Protein AF-A0A1H7PDT8-F1 (afdb_monomer)

pLDDT: mean 85.14, std 8.99, range [48.53, 94.31]

Structure (mmCIF, N/CA/C/O backbone):
data_AF-A0A1H7PDT8-F1
#
_entry.id   AF-A0A1H7PDT8-F1
#
loop_
_atom_site.group_PDB
_atom_site.id
_atom_site.type_symbol
_atom_site.label_atom_id
_atom_site.label_alt_id
_atom_site.label_comp_id
_atom_site.label_asym_id
_atom_site.label_entity_id
_atom_site.label_seq_id
_atom_site.pdbx_PDB_ins_code
_atom_site.Cartn_x
_atom_site.Cartn_y
_atom_site.Cartn_z
_atom_site.occupancy
_atom_site.B_iso_or_equiv
_atom_site.auth_seq_id
_atom_site.auth_comp_id
_atom_site.auth_asym_id
_atom_site.auth_atom_id
_atom_site.pdbx_PDB_model_num
ATOM 1 N N . MET A 1 1 ? 0.588 -8.515 -8.358 1.00 72.75 1 MET A N 1
ATOM 2 C CA . MET A 1 1 ? 0.420 -7.682 -9.586 1.00 72.75 1 MET A CA 1
ATOM 3 C C . MET A 1 1 ? -0.201 -6.325 -9.232 1.00 72.75 1 MET A C 1
ATOM 5 O O . MET A 1 1 ? -0.869 -6.251 -8.206 1.00 72.75 1 MET A O 1
ATOM 9 N N . ILE A 1 2 ? -0.048 -5.279 -10.062 1.00 80.12 2 ILE A N 1
ATOM 10 C CA . ILE A 1 2 ? -0.611 -3.929 -9.797 1.00 80.12 2 ILE A CA 1
ATOM 11 C C . ILE A 1 2 ? -2.124 -3.970 -9.562 1.00 80.12 2 ILE A C 1
ATOM 13 O O . ILE A 1 2 ? -2.598 -3.432 -8.569 1.00 80.12 2 ILE A O 1
ATOM 17 N N . ARG A 1 3 ? -2.876 -4.690 -10.406 1.00 86.00 3 ARG A N 1
ATOM 18 C CA . ARG A 1 3 ? -4.341 -4.820 -10.270 1.00 86.00 3 ARG A CA 1
ATOM 19 C C . ARG A 1 3 ? -4.779 -5.388 -8.917 1.00 86.00 3 ARG A C 1
ATOM 21 O O . ARG A 1 3 ? -5.828 -5.025 -8.401 1.00 86.00 3 ARG A O 1
ATOM 28 N N . GLU A 1 4 ? -3.977 -6.278 -8.342 1.00 85.44 4 GLU A N 1
ATOM 29 C CA . GLU A 1 4 ? -4.239 -6.857 -7.023 1.00 85.44 4 GLU A CA 1
ATOM 30 C C . GLU A 1 4 ? -4.007 -5.830 -5.910 1.00 85.44 4 GLU A C 1
ATOM 32 O O . GLU A 1 4 ? -4.804 -5.749 -4.981 1.00 85.44 4 GLU A O 1
ATOM 37 N N . HIS A 1 5 ? -2.977 -4.988 -6.037 1.00 82.69 5 HIS A N 1
ATOM 38 C CA . HIS A 1 5 ? -2.725 -3.897 -5.092 1.00 82.69 5 HIS A CA 1
ATOM 39 C C . HIS A 1 5 ? -3.781 -2.785 -5.220 1.00 82.69 5 HIS A C 1
ATOM 41 O O . HIS A 1 5 ? -4.209 -2.242 -4.206 1.00 82.69 5 HIS A O 1
ATOM 47 N N . GLU A 1 6 ? -4.263 -2.489 -6.433 1.00 86.25 6 GLU A N 1
ATOM 48 C CA . GLU A 1 6 ? -5.363 -1.538 -6.666 1.00 86.25 6 GLU A CA 1
ATOM 49 C C . GLU A 1 6 ? -6.676 -2.046 -6.065 1.00 86.25 6 GLU A C 1
ATOM 51 O O . GLU A 1 6 ? -7.359 -1.299 -5.364 1.00 86.25 6 GLU A O 1
ATOM 56 N N . ARG A 1 7 ? -6.998 -3.331 -6.270 1.00 88.69 7 ARG A N 1
ATOM 57 C CA . ARG A 1 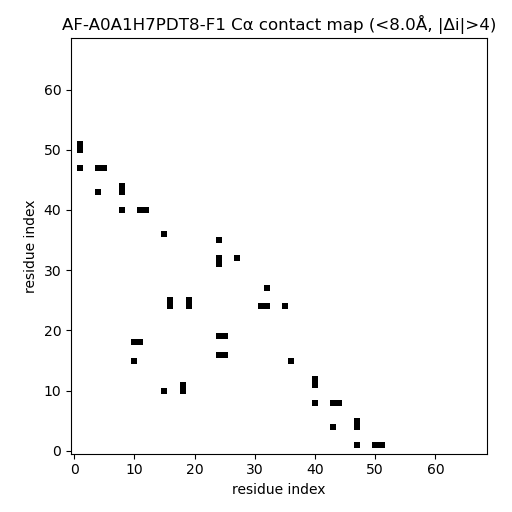7 ? -8.156 -3.975 -5.638 1.00 88.69 7 ARG A CA 1
ATOM 58 C C . ARG A 1 7 ? -8.036 -3.943 -4.117 1.00 88.69 7 ARG A C 1
ATOM 60 O O . ARG A 1 7 ? -8.961 -3.499 -3.453 1.00 88.69 7 ARG A O 1
ATOM 67 N N . LYS A 1 8 ? -6.877 -4.318 -3.572 1.00 85.62 8 LYS A N 1
ATOM 68 C CA . LYS A 1 8 ? -6.628 -4.296 -2.127 1.00 85.62 8 LYS A CA 1
ATOM 69 C C . LYS A 1 8 ? -6.770 -2.892 -1.540 1.00 85.62 8 LYS A C 1
ATOM 71 O O . LYS A 1 8 ? -7.352 -2.750 -0.474 1.00 85.62 8 LYS A O 1
ATOM 76 N N . LEU A 1 9 ? -6.292 -1.855 -2.230 1.00 87.62 9 LEU A N 1
ATOM 77 C CA . LEU A 1 9 ? -6.475 -0.467 -1.802 1.00 87.62 9 LEU A CA 1
ATOM 78 C C . LEU A 1 9 ? -7.953 -0.050 -1.829 1.00 87.62 9 LEU A C 1
ATOM 80 O O . LEU A 1 9 ? -8.415 0.603 -0.894 1.00 87.62 9 LEU A O 1
ATOM 84 N N . ALA A 1 10 ? -8.696 -0.427 -2.871 1.00 88.94 10 ALA A N 1
ATOM 85 C CA . ALA A 1 10 ? -10.124 -0.136 -2.976 1.00 88.94 10 ALA A CA 1
ATOM 86 C C . ALA A 1 10 ? -10.933 -0.837 -1.872 1.00 88.94 10 ALA A C 1
ATOM 88 O O . ALA A 1 10 ? -11.729 -0.189 -1.190 1.00 88.94 10 ALA A O 1
ATOM 89 N N . ASP A 1 11 ? -10.675 -2.125 -1.647 1.00 86.56 11 ASP A N 1
ATOM 90 C CA . ASP A 1 11 ? -11.327 -2.923 -0.608 1.00 86.56 11 ASP A CA 1
ATOM 91 C C . ASP A 1 11 ? -10.986 -2.381 0.788 1.00 86.56 11 ASP A C 1
ATOM 93 O O . ASP A 1 11 ? -11.876 -2.183 1.613 1.00 86.56 11 ASP A O 1
ATOM 97 N N . TYR A 1 12 ? -9.717 -2.033 1.029 1.00 84.38 12 TYR A N 1
ATOM 98 C CA . TYR A 1 12 ? -9.263 -1.478 2.305 1.00 84.38 12 TYR A CA 1
ATOM 99 C C . TYR A 1 12 ? -9.830 -0.083 2.596 1.00 84.38 12 TYR A C 1
ATOM 101 O O . TYR A 1 12 ? -10.107 0.236 3.747 1.00 84.38 12 TYR A O 1
ATOM 109 N N . ARG A 1 13 ? -10.034 0.759 1.574 1.00 84.69 13 ARG A N 1
ATOM 110 C CA . ARG A 1 13 ? -10.708 2.062 1.733 1.00 84.69 13 ARG A CA 1
ATOM 111 C C . ARG A 1 13 ? -12.195 1.911 2.049 1.00 84.69 13 ARG A C 1
ATOM 113 O O . ARG A 1 13 ? -12.745 2.757 2.748 1.00 84.69 13 ARG A O 1
ATOM 120 N N . LYS A 1 14 ? -12.839 0.874 1.510 1.00 88.50 14 LYS A N 1
ATOM 121 C CA . LYS A 1 14 ? -14.268 0.612 1.703 1.00 88.50 14 LYS A CA 1
ATOM 122 C C . LYS A 1 14 ? -14.554 0.005 3.073 1.00 88.50 14 LYS A C 1
ATOM 124 O O . LYS A 1 14 ? -15.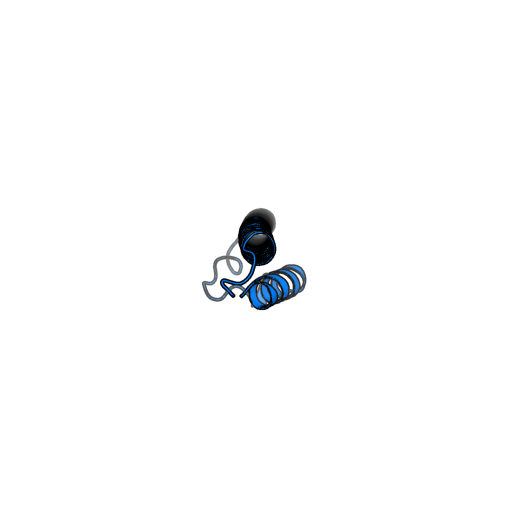526 0.400 3.707 1.00 88.50 14 LYS A O 1
ATOM 129 N N . ASP A 1 15 ? -13.725 -0.939 3.509 1.00 85.38 15 ASP A N 1
ATOM 130 C CA . ASP A 1 15 ? -13.880 -1.608 4.798 1.00 85.38 15 ASP A CA 1
ATOM 131 C C . ASP A 1 15 ? -12.513 -2.005 5.391 1.00 85.38 15 ASP A C 1
ATOM 133 O O . ASP A 1 15 ? -12.039 -3.133 5.213 1.00 85.38 15 ASP A O 1
ATOM 137 N N . PRO A 1 16 ? -11.847 -1.076 6.101 1.00 80.88 16 PRO A N 1
ATOM 138 C CA . PRO A 1 16 ? -10.527 -1.328 6.667 1.00 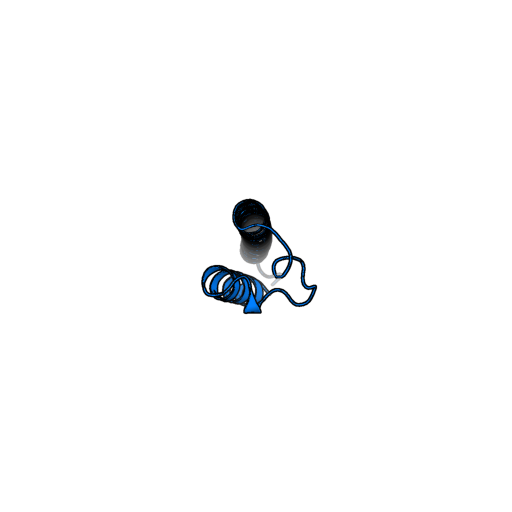80.88 16 PRO A CA 1
ATOM 139 C C . PRO A 1 16 ? -10.552 -2.394 7.768 1.00 80.88 16 PRO A C 1
ATOM 141 O O . PRO A 1 16 ? -9.562 -3.101 7.959 1.00 80.88 16 PRO A O 1
ATOM 144 N N . VAL A 1 17 ? -11.676 -2.509 8.487 1.00 77.19 17 VAL A N 1
ATOM 145 C CA . VAL A 1 17 ? -11.847 -3.423 9.625 1.00 77.19 17 VAL A CA 1
ATOM 146 C C . VAL A 1 17 ? -12.016 -4.858 9.134 1.00 77.19 17 VAL A C 1
ATOM 148 O O . VAL A 1 17 ? -11.355 -5.750 9.655 1.00 77.19 17 VAL A O 1
ATOM 151 N N . SER A 1 18 ? -12.803 -5.100 8.080 1.00 79.19 18 SER A N 1
ATOM 152 C CA . SER A 1 18 ? -12.930 -6.450 7.498 1.00 79.19 18 SER A CA 1
ATOM 153 C C . SER A 1 18 ? -11.646 -6.954 6.836 1.00 79.19 18 SER A C 1
ATOM 155 O O . SER A 1 18 ? -11.482 -8.154 6.629 1.00 79.19 18 SER A O 1
ATOM 157 N N . GLN A 1 19 ? -10.713 -6.059 6.508 1.00 77.44 19 GLN A N 1
ATOM 158 C CA . GLN A 1 19 ? -9.389 -6.417 5.994 1.00 77.44 19 GLN A CA 1
ATOM 159 C C . GLN A 1 19 ? -8.348 -6.645 7.110 1.00 77.44 19 GLN A C 1
ATOM 161 O O . GLN A 1 19 ? -7.175 -6.927 6.833 1.00 77.44 19 GLN A O 1
ATOM 166 N N . ASP A 1 20 ? -8.750 -6.544 8.379 1.00 78.62 20 ASP A N 1
ATOM 167 C CA . ASP A 1 20 ? -7.882 -6.678 9.543 1.00 78.62 20 ASP A CA 1
ATOM 168 C C . ASP A 1 20 ? -7.708 -8.126 10.017 1.00 78.62 20 ASP A C 1
ATOM 170 O O . ASP A 1 20 ? -8.082 -8.513 11.120 1.00 78.62 20 ASP A O 1
ATOM 174 N N . ASN A 1 21 ? -7.049 -8.940 9.195 1.00 77.50 21 ASN A N 1
ATOM 175 C CA . ASN A 1 21 ? -6.811 -10.358 9.503 1.00 77.50 21 ASN A CA 1
ATOM 176 C C . ASN A 1 21 ? -5.970 -10.608 10.774 1.00 77.50 21 ASN A C 1
ATOM 178 O O . ASN A 1 21 ? -5.886 -11.740 11.240 1.00 77.50 21 ASN A O 1
ATOM 182 N N . 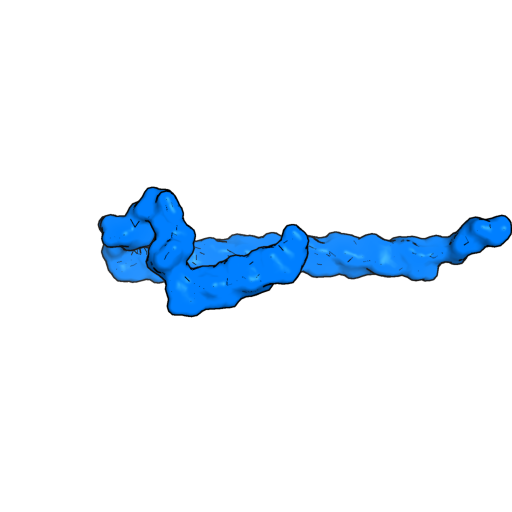LYS A 1 22 ? -5.299 -9.579 11.308 1.00 77.88 22 LYS A N 1
ATOM 183 C CA . LYS A 1 22 ? -4.415 -9.674 12.482 1.00 77.88 22 LYS A CA 1
ATOM 184 C C . LYS A 1 22 ? -5.011 -9.051 13.750 1.00 77.88 22 LYS A C 1
ATOM 186 O O . LYS A 1 22 ? -4.313 -9.011 14.756 1.00 77.88 22 LYS A O 1
ATOM 191 N N . GLY A 1 23 ? -6.248 -8.546 13.705 1.00 78.88 23 GLY A N 1
ATOM 192 C CA . GLY A 1 23 ? -6.886 -7.900 14.859 1.00 78.88 23 GLY A CA 1
ATOM 193 C C . GLY A 1 23 ? -6.213 -6.592 15.304 1.00 78.88 23 GLY A C 1
ATOM 194 O O . GLY A 1 23 ? -6.368 -6.179 16.447 1.00 78.88 23 GLY A O 1
ATOM 195 N N . LEU A 1 24 ? -5.451 -5.932 14.426 1.00 79.50 24 LEU A N 1
ATOM 196 C CA . LEU A 1 24 ? -4.741 -4.687 14.730 1.00 79.50 24 LEU A CA 1
ATOM 197 C C . LEU A 1 24 ? -5.669 -3.469 14.864 1.00 79.50 24 LEU A C 1
ATOM 199 O O . LEU A 1 24 ? -5.244 -2.448 15.395 1.00 79.50 24 LEU A O 1
ATOM 203 N N . LEU A 1 25 ? -6.905 -3.550 14.372 1.00 82.31 25 LEU A N 1
ATOM 204 C CA . LEU A 1 25 ? -7.913 -2.491 14.424 1.00 82.31 25 LEU A CA 1
ATOM 205 C C . LEU A 1 25 ? -8.990 -2.760 15.479 1.00 82.31 25 LEU A C 1
ATOM 207 O O . LEU A 1 25 ? -9.459 -1.813 16.103 1.00 82.31 25 LEU A O 1
ATOM 211 N N . LYS A 1 26 ? -9.368 -4.027 15.690 1.00 80.12 26 LYS A N 1
ATOM 212 C CA . LYS A 1 26 ? -10.545 -4.405 16.492 1.00 80.12 26 LYS A CA 1
ATOM 213 C C . LYS A 1 26 ? -10.499 -3.913 17.945 1.00 80.12 26 LYS A C 1
ATOM 215 O O . LYS A 1 26 ? -11.528 -3.491 18.461 1.00 80.12 26 LYS A O 1
ATOM 220 N N . ASP A 1 27 ? -9.320 -3.924 18.564 1.00 82.31 27 ASP A N 1
ATOM 221 C CA . ASP A 1 27 ? -9.146 -3.570 19.981 1.00 82.31 27 ASP A CA 1
ATOM 222 C C . ASP A 1 27 ? -8.557 -2.162 20.190 1.00 82.31 27 ASP A C 1
ATOM 224 O O . ASP A 1 27 ? -8.215 -1.778 21.308 1.00 82.31 27 ASP A O 1
ATOM 228 N N . GLN A 1 28 ? -8.405 -1.379 19.117 1.00 87.12 28 GLN A N 1
ATOM 229 C CA . GLN A 1 28 ? -7.786 -0.056 19.181 1.00 87.12 28 GLN A CA 1
ATOM 230 C C . GLN A 1 28 ? -8.826 1.066 19.313 1.00 87.12 28 GLN A C 1
ATOM 232 O O . GLN A 1 28 ? -9.904 0.973 18.727 1.00 87.12 28 GLN A O 1
ATOM 237 N N . PRO A 1 29 ? -8.510 2.176 20.005 1.00 91.06 29 PRO A N 1
ATOM 238 C CA . PRO A 1 29 ? -9.356 3.366 20.006 1.00 91.06 29 PRO A CA 1
ATOM 239 C C . PRO A 1 29 ? -9.562 3.939 18.589 1.00 91.06 29 PRO A C 1
ATOM 241 O O . PRO A 1 29 ? -8.664 3.809 17.749 1.00 91.06 29 PRO A O 1
ATOM 244 N N . PRO A 1 30 ? -10.675 4.647 18.310 1.00 86.38 30 PRO A N 1
ATOM 245 C CA . PRO A 1 30 ? -10.980 5.182 16.976 1.00 86.38 30 PRO A CA 1
ATOM 246 C C . PRO A 1 30 ? -9.868 6.051 16.364 1.00 86.38 30 PRO A C 1
ATOM 248 O O . PRO A 1 30 ? -9.613 5.996 15.161 1.00 86.38 30 PRO A O 1
ATOM 251 N N . GLU A 1 31 ? -9.161 6.830 17.186 1.00 89.69 31 GLU A N 1
ATOM 252 C CA . GLU A 1 31 ? -8.024 7.653 16.750 1.00 89.69 31 GLU A CA 1
ATOM 253 C C . GLU A 1 31 ? -6.832 6.811 16.266 1.00 89.69 31 GLU A C 1
ATOM 255 O O . GLU A 1 31 ? -6.194 7.135 15.261 1.00 89.69 31 GLU A O 1
ATOM 260 N N . ILE A 1 32 ? -6.559 5.695 16.945 1.00 89.25 32 ILE A N 1
ATOM 261 C CA . ILE A 1 32 ? -5.474 4.778 16.603 1.00 89.25 32 ILE A CA 1
ATOM 262 C C . ILE A 1 32 ? -5.863 3.973 15.368 1.00 89.25 32 ILE A C 1
ATOM 264 O O . ILE A 1 32 ? -5.051 3.845 14.450 1.00 89.25 32 ILE A O 1
ATOM 268 N N . GLN A 1 33 ? -7.119 3.525 15.287 1.00 87.19 33 GLN A N 1
ATOM 269 C CA . GLN A 1 33 ? -7.656 2.894 14.083 1.00 87.19 33 GLN A CA 1
ATOM 270 C C . GLN A 1 33 ? -7.460 3.796 12.863 1.00 87.19 33 GLN A C 1
ATOM 272 O O . GLN A 1 33 ? -6.892 3.360 11.862 1.00 87.19 33 GLN A O 1
ATOM 277 N N . LYS A 1 34 ? -7.830 5.080 12.963 1.00 88.38 34 LYS A N 1
ATOM 278 C CA . LYS A 1 34 ? -7.654 6.049 11.875 1.00 88.38 34 LYS A CA 1
ATOM 279 C C . LYS A 1 34 ? -6.191 6.163 11.438 1.00 88.38 34 LYS A C 1
ATOM 281 O O . LYS A 1 34 ? -5.908 6.064 10.247 1.00 88.38 34 LYS A O 1
ATOM 286 N N . ARG A 1 35 ? -5.252 6.288 12.382 1.00 90.62 35 ARG A N 1
ATOM 287 C CA . ARG A 1 35 ? -3.810 6.371 12.077 1.00 90.62 35 ARG A CA 1
ATOM 288 C C . ARG A 1 35 ? -3.278 5.107 11.398 1.00 90.62 35 ARG A C 1
ATOM 290 O O . ARG A 1 35 ? -2.497 5.208 10.454 1.00 90.62 35 ARG A O 1
ATOM 297 N N . ILE A 1 36 ? -3.701 3.927 11.852 1.00 88.38 36 ILE A N 1
ATOM 298 C CA . ILE A 1 36 ? -3.319 2.641 11.248 1.00 88.38 36 ILE A CA 1
ATOM 299 C C . ILE A 1 36 ? -3.856 2.546 9.818 1.00 88.38 36 ILE A C 1
ATOM 301 O O . ILE A 1 36 ? -3.128 2.149 8.904 1.00 88.38 36 ILE A O 1
ATOM 305 N N . VAL A 1 37 ? -5.121 2.921 9.615 1.00 88.44 37 VAL A N 1
ATOM 306 C CA . VAL A 1 37 ? -5.766 2.908 8.300 1.00 88.44 37 VAL A CA 1
ATOM 307 C C . VAL A 1 37 ? -5.061 3.862 7.340 1.00 88.44 37 VAL A C 1
ATOM 309 O O . VAL A 1 37 ? -4.675 3.441 6.252 1.00 88.44 37 VAL A O 1
ATOM 312 N N . GLU A 1 38 ? -4.818 5.106 7.752 1.00 90.56 38 GLU A N 1
ATOM 313 C CA . GLU A 1 38 ? -4.097 6.099 6.949 1.00 90.56 38 GLU A CA 1
ATOM 314 C C . GLU A 1 38 ? -2.671 5.643 6.613 1.00 90.56 38 GLU A C 1
ATOM 316 O O . GLU A 1 38 ? -2.230 5.781 5.470 1.00 90.56 38 GLU A O 1
ATOM 321 N N . GLY A 1 39 ? -1.959 5.054 7.578 1.00 91.81 39 GLY A N 1
ATOM 322 C CA . GLY A 1 39 ? -0.621 4.505 7.366 1.00 91.81 39 GLY A CA 1
ATOM 323 C C . GLY A 1 39 ? -0.606 3.394 6.315 1.00 91.81 39 GLY A C 1
ATOM 324 O O . GLY A 1 39 ? 0.199 3.434 5.385 1.00 91.81 39 GLY A O 1
ATOM 325 N N . ARG A 1 40 ? -1.541 2.440 6.409 1.00 89.56 40 ARG A N 1
ATOM 326 C CA . ARG A 1 40 ? -1.677 1.350 5.428 1.00 89.56 40 ARG A CA 1
ATOM 327 C C . ARG A 1 40 ? -2.068 1.854 4.043 1.00 89.56 40 ARG A C 1
ATOM 329 O O . ARG A 1 40 ? -1.523 1.363 3.060 1.00 89.56 40 ARG A O 1
ATOM 336 N N . ILE A 1 41 ? -2.965 2.838 3.953 1.00 89.25 41 ILE A N 1
ATOM 337 C CA . ILE A 1 41 ? -3.330 3.466 2.674 1.00 89.25 41 ILE A CA 1
ATOM 338 C C . ILE A 1 41 ? -2.092 4.083 2.018 1.00 89.25 41 ILE A C 1
ATOM 340 O O . ILE A 1 41 ? -1.802 3.760 0.868 1.00 89.25 41 ILE A O 1
ATOM 344 N N . ARG A 1 42 ? -1.316 4.888 2.758 1.00 91.62 42 ARG A N 1
ATOM 345 C CA . ARG A 1 42 ? -0.085 5.508 2.237 1.00 91.62 42 ARG A CA 1
ATOM 346 C C . ARG A 1 42 ? 0.940 4.475 1.780 1.00 91.62 42 ARG A C 1
ATOM 348 O O . ARG A 1 42 ? 1.608 4.669 0.767 1.00 91.62 42 ARG A O 1
ATOM 355 N N . GLU A 1 43 ? 1.084 3.378 2.519 1.00 90.62 43 GLU A N 1
ATOM 356 C CA . GLU A 1 43 ? 2.006 2.306 2.146 1.00 90.62 43 GLU A CA 1
ATOM 357 C C . GLU A 1 43 ? 1.572 1.610 0.848 1.00 90.62 43 GLU A C 1
ATOM 359 O O . GLU A 1 43 ? 2.392 1.430 -0.055 1.00 90.62 43 GLU A O 1
ATOM 364 N N . LEU A 1 44 ? 0.282 1.280 0.717 1.00 87.94 44 LEU A N 1
ATOM 365 C CA . LEU A 1 44 ? -0.282 0.688 -0.499 1.00 87.94 44 LEU A CA 1
ATOM 366 C C . LEU A 1 44 ? -0.145 1.624 -1.709 1.00 87.94 44 LEU A C 1
ATOM 368 O O . LEU A 1 44 ? 0.224 1.173 -2.792 1.00 87.94 44 LEU A O 1
ATOM 372 N N . GLU A 1 45 ? -0.385 2.923 -1.528 1.00 90.88 45 GLU A N 1
ATOM 373 C CA . GLU A 1 45 ? -0.189 3.940 -2.569 1.00 90.88 45 GLU A CA 1
ATOM 374 C C . GLU A 1 45 ? 1.274 4.016 -3.018 1.00 90.88 45 GLU A C 1
ATOM 376 O O . GLU A 1 45 ? 1.554 3.978 -4.216 1.00 90.88 45 GLU A O 1
ATOM 381 N N . LYS A 1 46 ? 2.219 4.028 -2.071 1.00 92.56 46 LYS A N 1
ATOM 382 C CA . LYS A 1 46 ? 3.657 4.037 -2.373 1.00 92.56 46 LYS A CA 1
ATOM 383 C C . LYS A 1 46 ? 4.097 2.778 -3.124 1.00 92.56 46 LYS A C 1
ATOM 385 O O . LYS A 1 46 ? 4.904 2.857 -4.050 1.00 92.56 46 LYS A O 1
ATO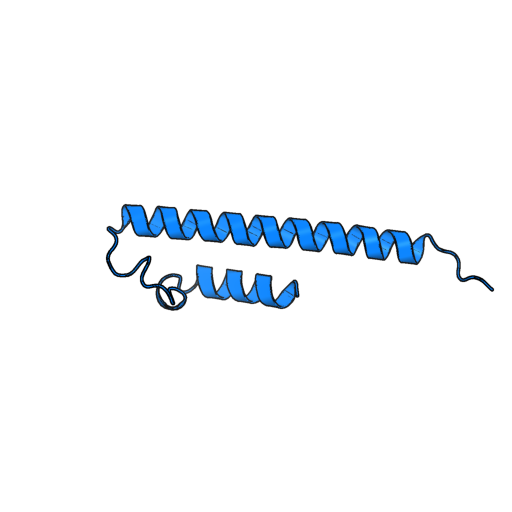M 390 N N . GLN A 1 47 ? 3.574 1.612 -2.745 1.00 90.50 47 GLN A N 1
ATOM 391 C CA . GLN A 1 47 ? 3.851 0.357 -3.451 1.00 90.50 47 GLN A CA 1
ATOM 392 C C . GLN A 1 47 ? 3.305 0.389 -4.884 1.00 90.50 47 GLN A C 1
ATOM 394 O O . GLN A 1 47 ? 4.008 -0.016 -5.810 1.00 90.50 47 GLN A O 1
ATOM 399 N N . LEU A 1 48 ? 2.091 0.911 -5.077 1.00 91.31 48 LEU A N 1
ATOM 400 C CA . LEU A 1 48 ? 1.491 1.081 -6.401 1.00 91.31 48 LEU A CA 1
ATOM 401 C C . LEU A 1 48 ? 2.300 2.032 -7.281 1.00 91.31 48 LEU A C 1
ATOM 403 O O . LEU A 1 48 ? 2.556 1.712 -8.439 1.00 91.31 48 LEU A O 1
ATOM 407 N N . GLU A 1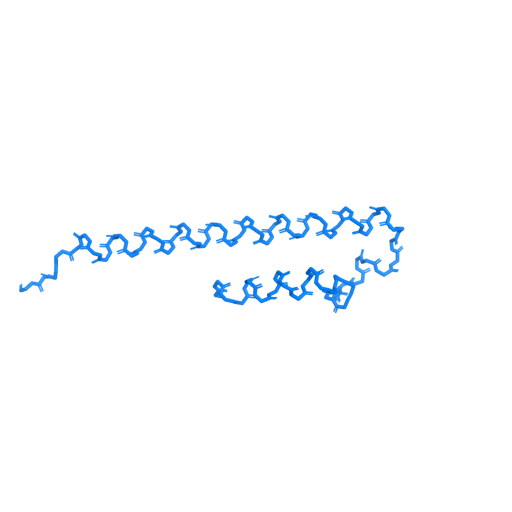 49 ? 2.721 3.176 -6.746 1.00 94.00 49 GLU A N 1
ATOM 408 C CA . GLU A 1 49 ? 3.543 4.141 -7.478 1.00 94.00 49 GLU A CA 1
ATOM 409 C C . GLU A 1 49 ? 4.868 3.518 -7.925 1.00 94.00 49 GLU A C 1
ATOM 411 O O . GLU A 1 49 ? 5.236 3.613 -9.100 1.00 94.00 49 GLU A O 1
ATOM 416 N N . LYS A 1 50 ? 5.547 2.802 -7.019 1.00 93.25 50 LYS A N 1
ATOM 417 C CA . LYS A 1 50 ? 6.793 2.103 -7.338 1.00 93.25 50 LYS A CA 1
ATOM 418 C C . LYS A 1 50 ? 6.589 1.084 -8.460 1.00 93.25 50 LYS A C 1
ATOM 420 O O . LYS A 1 50 ? 7.318 1.127 -9.448 1.00 93.25 50 LYS A O 1
ATOM 425 N N . GLN A 1 51 ? 5.579 0.220 -8.345 1.00 91.38 51 GLN A N 1
ATOM 426 C CA . GLN A 1 51 ? 5.292 -0.797 -9.362 1.00 91.38 51 GLN A CA 1
ATOM 427 C C . GLN A 1 51 ? 4.934 -0.167 -10.718 1.00 91.38 51 GLN A C 1
ATOM 429 O O . GLN A 1 51 ? 5.380 -0.651 -11.756 1.00 91.38 51 GLN A O 1
ATOM 434 N N . LYS A 1 52 ? 4.162 0.931 -10.731 1.00 92.12 52 LYS A N 1
ATOM 435 C CA . LYS A 1 52 ? 3.828 1.675 -11.960 1.00 92.12 52 LYS A CA 1
ATOM 436 C C . LYS A 1 52 ? 5.077 2.268 -12.613 1.00 92.12 52 LYS A C 1
ATOM 438 O O . LYS A 1 52 ? 5.230 2.176 -13.828 1.00 92.12 52 LYS A O 1
ATOM 443 N N . SER A 1 53 ? 5.977 2.835 -11.813 1.00 94.31 53 SER A N 1
ATOM 444 C CA . SER A 1 53 ? 7.251 3.383 -12.288 1.00 94.31 53 SER A CA 1
ATOM 445 C C . SER A 1 53 ? 8.165 2.297 -12.866 1.00 94.31 53 SER A C 1
ATOM 447 O O . SER A 1 53 ? 8.724 2.470 -13.946 1.00 94.31 53 SER A O 1
ATOM 449 N N . GLU A 1 54 ? 8.275 1.148 -12.195 1.00 93.19 54 GLU A N 1
ATOM 450 C CA . GLU A 1 54 ? 9.061 0.005 -12.676 1.00 93.19 54 GLU A CA 1
ATOM 451 C C . GLU A 1 54 ? 8.511 -0.553 -13.994 1.00 93.19 54 GLU A C 1
ATOM 453 O O . GLU A 1 54 ? 9.278 -0.749 -14.934 1.00 93.19 54 GLU A O 1
ATOM 458 N N . LEU A 1 55 ? 7.189 -0.724 -14.111 1.00 91.69 55 LEU A N 1
ATOM 459 C CA . LEU A 1 55 ? 6.570 -1.148 -15.371 1.00 91.69 55 LEU A CA 1
ATOM 460 C C . LEU A 1 55 ? 6.810 -0.156 -16.504 1.00 91.69 55 LEU A C 1
ATOM 462 O O . LEU A 1 55 ? 7.092 -0.580 -17.621 1.00 91.69 55 LEU A O 1
ATOM 466 N N . LYS A 1 56 ? 6.712 1.148 -16.227 1.00 92.75 56 LYS A N 1
ATOM 467 C CA . LYS A 1 56 ? 6.967 2.177 -17.237 1.00 92.75 56 LYS A CA 1
ATOM 468 C C . LYS A 1 56 ? 8.391 2.064 -17.785 1.00 92.75 56 LYS A C 1
ATOM 470 O O . LYS A 1 56 ? 8.567 2.040 -18.995 1.00 92.75 56 LYS A O 1
ATOM 475 N N . LYS A 1 57 ? 9.386 1.902 -16.908 1.00 93.88 57 LYS A N 1
ATOM 476 C CA . LYS A 1 57 ? 10.789 1.724 -17.315 1.00 93.88 57 LYS A CA 1
ATOM 477 C C . LYS A 1 57 ? 10.993 0.480 -18.177 1.00 93.88 57 LYS A C 1
ATOM 479 O O . LYS A 1 57 ? 11.759 0.528 -19.132 1.00 93.88 57 LYS A O 1
ATOM 484 N N . ILE A 1 58 ? 10.317 -0.621 -17.844 1.00 92.38 58 ILE A N 1
ATOM 485 C CA . ILE A 1 58 ? 10.372 -1.857 -18.634 1.00 92.38 58 ILE A CA 1
ATOM 486 C C . ILE A 1 58 ? 9.738 -1.638 -20.014 1.00 92.38 58 ILE A C 1
ATOM 488 O O . ILE A 1 58 ? 10.338 -2.016 -21.012 1.00 92.38 58 ILE A O 1
ATOM 492 N N . ASP A 1 59 ? 8.569 -0.996 -20.088 1.00 91.56 59 ASP A N 1
ATOM 493 C CA . ASP A 1 59 ? 7.901 -0.669 -21.357 1.00 91.56 59 ASP A CA 1
ATOM 494 C C . ASP A 1 59 ? 8.762 0.258 -22.233 1.00 91.56 59 ASP A C 1
ATOM 496 O O . ASP A 1 59 ? 8.927 0.007 -23.425 1.00 91.56 59 ASP A O 1
ATOM 500 N N . GLU A 1 60 ? 9.388 1.277 -21.639 1.00 93.06 60 GLU A N 1
ATOM 501 C CA . GLU A 1 60 ? 10.329 2.168 -22.327 1.00 93.06 60 GLU A CA 1
ATOM 502 C C . GLU A 1 60 ? 11.558 1.403 -22.846 1.00 93.06 60 GLU A C 1
ATOM 504 O O . GLU A 1 60 ? 11.940 1.582 -24.001 1.00 93.06 60 GLU A O 1
ATOM 509 N N . ALA A 1 61 ? 12.142 0.506 -22.044 1.00 92.62 61 ALA A N 1
ATOM 510 C CA . ALA A 1 61 ? 13.288 -0.311 -22.450 1.00 92.62 61 ALA A CA 1
ATOM 511 C C . ALA A 1 61 ? 12.945 -1.307 -23.574 1.00 92.62 61 ALA A C 1
ATOM 513 O O . ALA A 1 61 ? 13.737 -1.490 -24.500 1.00 92.62 61 ALA A O 1
ATOM 514 N N . LEU A 1 62 ? 11.755 -1.917 -23.523 1.00 90.81 62 LEU A N 1
ATOM 515 C CA . LEU A 1 62 ? 11.258 -2.813 -24.571 1.00 90.81 62 LEU A CA 1
ATOM 516 C C . LEU A 1 62 ? 11.021 -2.070 -25.889 1.00 90.81 62 LEU A C 1
ATOM 518 O O . LEU A 1 62 ? 11.325 -2.606 -26.947 1.00 90.81 62 LEU A O 1
ATOM 522 N N . ARG A 1 63 ? 10.519 -0.830 -25.842 1.00 89.12 63 ARG A N 1
ATOM 523 C CA . ARG A 1 63 ? 10.336 0.013 -27.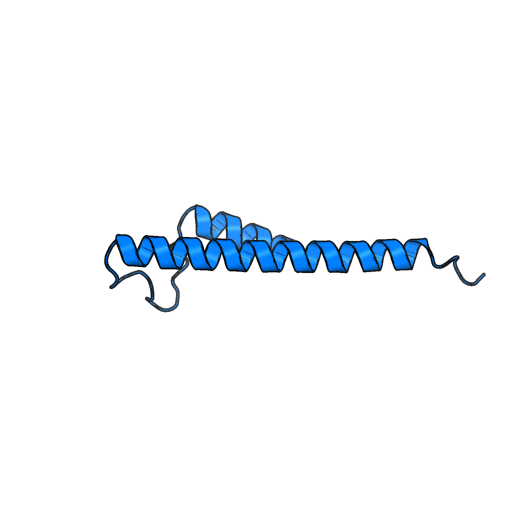039 1.00 89.12 63 ARG A CA 1
ATOM 524 C C . ARG A 1 63 ? 11.646 0.562 -27.594 1.00 89.12 63 ARG A C 1
ATOM 526 O O . ARG A 1 63 ? 11.749 0.773 -28.798 1.00 89.12 63 ARG A O 1
ATOM 533 N N . ALA A 1 64 ? 12.612 0.841 -26.722 1.00 84.12 64 ALA A N 1
ATOM 534 C CA . ALA A 1 64 ? 13.920 1.371 -27.097 1.00 84.12 64 ALA A CA 1
ATOM 535 C C . ALA A 1 64 ? 14.878 0.297 -27.628 1.00 84.12 64 ALA A C 1
ATOM 537 O O . ALA A 1 64 ? 15.911 0.650 -28.187 1.00 84.12 64 ALA A O 1
ATOM 538 N N . SER A 1 65 ? 14.544 -0.986 -27.466 1.00 68.81 65 SER A N 1
ATOM 539 C CA . SER A 1 65 ? 15.266 -2.089 -28.095 1.00 68.81 65 SER A CA 1
ATOM 540 C C . SER A 1 65 ? 14.691 -2.289 -29.50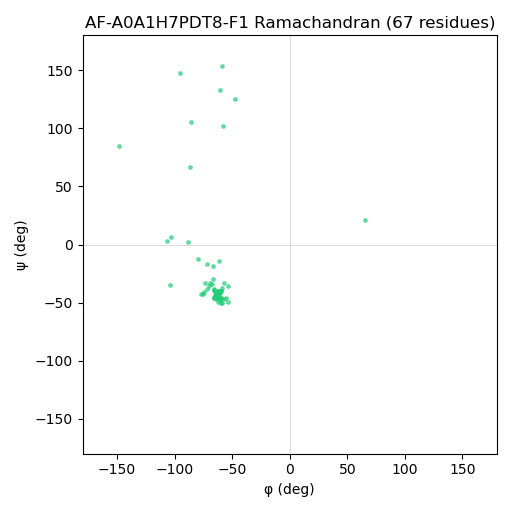1 1.00 68.81 65 SER A C 1
ATOM 542 O O . SER A 1 65 ? 13.573 -2.799 -29.620 1.00 68.81 65 SER A O 1
ATOM 544 N N . PRO A 1 66 ? 15.387 -1.882 -30.582 1.00 61.53 66 PRO A N 1
ATOM 545 C CA . PRO A 1 66 ? 14.997 -2.323 -31.910 1.00 61.53 66 PRO A CA 1
ATOM 546 C C . PRO A 1 66 ? 15.118 -3.845 -31.900 1.00 61.53 66 PRO A C 1
ATOM 548 O O . PRO A 1 66 ? 16.115 -4.366 -31.399 1.00 61.53 66 PRO A O 1
ATOM 551 N N . GLY A 1 67 ? 14.099 -4.550 -32.395 1.00 59.72 67 GLY A N 1
ATOM 552 C CA . GLY A 1 67 ? 14.191 -5.995 -32.567 1.00 59.72 67 GLY A CA 1
ATOM 553 C C . GLY A 1 67 ? 15.506 -6.325 -33.265 1.00 59.72 67 GLY A C 1
ATOM 554 O O . GLY A 1 67 ? 15.802 -5.741 -34.308 1.00 59.72 67 GLY A O 1
ATOM 555 N N . GLU A 1 68 ? 16.309 -7.192 -32.650 1.00 57.22 68 GLU A N 1
ATOM 556 C CA . GLU A 1 68 ? 17.410 -7.847 -33.345 1.00 57.22 68 GLU A CA 1
ATOM 557 C C . GLU A 1 68 ? 16.777 -8.587 -34.531 1.00 57.22 68 GLU A C 1
ATOM 559 O O . GLU A 1 68 ? 16.056 -9.572 -34.351 1.00 57.22 68 GLU A O 1
ATOM 564 N N . GLY A 1 69 ? 16.915 -7.985 -35.714 1.00 48.53 69 GLY A N 1
ATOM 565 C CA . GLY A 1 69 ? 16.573 -8.581 -37.001 1.00 48.53 69 GLY A CA 1
ATOM 566 C C . GLY A 1 69 ? 17.671 -9.504 -37.491 1.00 48.53 69 GLY A C 1
ATOM 567 O O . GLY A 1 69 ? 18.828 -9.341 -37.041 1.00 48.53 69 GLY A O 1
#

Foldseek 3Di:
DLVVLVVVLVVCVVPVPVVCPPCLQVPDDPVSNVVVSVVVNVVSVVVNVVVVVVVVVVVVVVVPDDPPD

Sequence (69 aa):
MIREHERKLADYRKDPVSQDNKGLLKDQPPEIQKRIVEGRIRELEKQLEKQKSELKKIDEALRASPGEG

Organism: Stigmatella aurantiaca (NCBI:txid41)

Solvent-accessible surface area (backbone atoms only — not comparable to full-atom values): 4079 Å² total; per-residue (Å²): 109,70,70,56,54,53,47,50,50,53,49,38,73,74,39,53,66,86,64,38,88,78,55,78,42,80,84,43,56,73,71,56,33,50,52,54,51,53,51,52,50,54,51,51,51,51,52,48,52,50,53,52,52,53,50,50,53,50,54,52,51,59,69,71,48,72,77,88,123

Secondary structure (DSSP, 8-state):
-HHHHHHHHHHHHH-TTTT-TTSTTTTS-HHHHHHHHHHHHHHHHHHHHHHHHHHHHHHHHHHHS-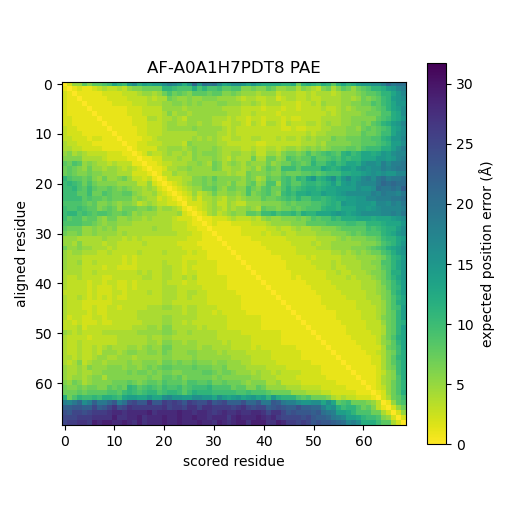---

Mean predicted aligned error: 6.32 Å

Radius of gyration: 17.63 Å; Cα contacts (8 Å, |Δi|>4): 23; chains: 1; bounding box: 32×18×57 Å